Protein AF-A0A9D4DKK4-F1 (afdb_monomer_lite)

Structure (mmCIF, N/CA/C/O backbone):
data_AF-A0A9D4DKK4-F1
#
_entry.id   AF-A0A9D4DKK4-F1
#
loop_
_atom_site.group_PDB
_atom_site.id
_atom_site.type_symbol
_atom_site.label_atom_id
_atom_site.label_alt_id
_atom_site.label_comp_id
_atom_site.label_asym_id
_atom_site.label_entity_id
_atom_site.label_seq_id
_atom_site.pdbx_PDB_ins_code
_atom_site.Cartn_x
_atom_site.Cartn_y
_atom_site.Cartn_z
_atom_site.occupancy
_atom_site.B_iso_or_equiv
_atom_site.auth_seq_id
_atom_site.auth_comp_id
_atom_site.auth_asym_id
_atom_site.auth_atom_id
_atom_site.pdbx_PDB_model_num
ATOM 1 N N . MET A 1 1 ? -16.337 8.053 6.043 1.00 75.31 1 MET A N 1
ATOM 2 C CA . MET A 1 1 ? -15.633 8.677 7.185 1.00 75.31 1 MET A CA 1
ATOM 3 C C . MET A 1 1 ? -14.456 7.828 7.655 1.00 75.31 1 MET A C 1
ATOM 5 O O . MET A 1 1 ? -13.338 8.296 7.516 1.00 75.31 1 MET A O 1
ATOM 9 N N . LEU A 1 2 ? -14.662 6.587 8.129 1.00 83.50 2 LEU A N 1
ATOM 10 C CA . LEU A 1 2 ? -13.557 5.714 8.571 1.00 83.50 2 LEU A CA 1
ATOM 11 C C . LEU A 1 2 ? -12.488 5.500 7.486 1.00 83.50 2 LEU A C 1
ATOM 13 O O . LEU A 1 2 ? -11.308 5.656 7.769 1.00 83.50 2 LEU A O 1
ATOM 17 N N . ARG A 1 3 ? -12.902 5.248 6.235 1.00 83.06 3 ARG A N 1
ATOM 18 C CA . ARG A 1 3 ? -11.986 5.095 5.092 1.00 83.06 3 ARG A CA 1
ATOM 19 C C . ARG A 1 3 ? -11.003 6.265 4.963 1.00 83.06 3 ARG A C 1
ATOM 21 O O . ARG A 1 3 ? -9.803 6.055 4.945 1.00 83.06 3 ARG A O 1
ATOM 28 N N . SER A 1 4 ? -11.519 7.491 5.000 1.00 84.12 4 SER A N 1
ATOM 29 C CA . SER A 1 4 ? -10.721 8.718 4.910 1.00 84.12 4 SER A CA 1
ATOM 30 C C . SER A 1 4 ? -9.739 8.879 6.076 1.00 84.12 4 SER A C 1
ATOM 32 O O . SER A 1 4 ? -8.637 9.376 5.884 1.00 84.12 4 SER A O 1
ATOM 34 N N . ILE A 1 5 ? -10.117 8.452 7.286 1.00 85.94 5 ILE A N 1
ATOM 35 C CA . ILE A 1 5 ? -9.217 8.471 8.450 1.00 85.94 5 ILE A CA 1
ATOM 36 C C . ILE A 1 5 ? -8.085 7.458 8.259 1.00 85.94 5 ILE A C 1
ATOM 38 O O . ILE A 1 5 ? -6.943 7.755 8.600 1.00 85.94 5 ILE A O 1
ATOM 42 N N . ILE A 1 6 ? -8.389 6.277 7.723 1.00 85.06 6 ILE A N 1
ATOM 43 C CA . ILE A 1 6 ? -7.390 5.238 7.471 1.00 85.06 6 ILE A CA 1
ATOM 44 C C . ILE A 1 6 ? -6.426 5.680 6.372 1.00 85.06 6 ILE A C 1
ATOM 46 O O . ILE A 1 6 ? -5.229 5.737 6.631 1.00 85.06 6 ILE A O 1
ATOM 50 N N . ASP A 1 7 ? -6.928 6.080 5.204 1.00 84.62 7 ASP A N 1
ATOM 51 C CA . ASP A 1 7 ? -6.096 6.426 4.042 1.00 84.62 7 ASP A CA 1
ATOM 52 C C . ASP A 1 7 ? -5.134 7.599 4.335 1.00 84.62 7 ASP A C 1
ATOM 54 O O . ASP A 1 7 ? -3.985 7.596 3.902 1.00 84.62 7 ASP A O 1
ATOM 58 N N . VAL A 1 8 ? -5.547 8.568 5.163 1.00 84.12 8 VAL A N 1
ATOM 59 C CA . VAL A 1 8 ? -4.706 9.715 5.560 1.00 84.12 8 VAL A CA 1
ATOM 60 C C . VAL A 1 8 ? -3.629 9.349 6.593 1.00 84.12 8 VAL A C 1
ATOM 62 O O . VAL A 1 8 ? -2.631 10.068 6.712 1.00 84.12 8 VAL A O 1
ATOM 65 N N . ASN A 1 9 ? -3.817 8.282 7.375 1.00 85.50 9 ASN A N 1
ATOM 66 C CA . ASN A 1 9 ? -2.939 7.949 8.503 1.00 85.50 9 ASN A CA 1
ATOM 67 C C . ASN A 1 9 ? -2.060 6.716 8.262 1.00 85.50 9 ASN A C 1
ATOM 69 O O . ASN A 1 9 ? -0.898 6.740 8.658 1.00 85.50 9 ASN A O 1
ATOM 73 N N . LEU A 1 10 ? -2.546 5.694 7.549 1.00 86.75 10 LEU A N 1
ATOM 74 C CA . LEU A 1 10 ? -1.777 4.499 7.179 1.00 86.75 10 LEU A CA 1
ATOM 75 C C . LEU A 1 10 ? -0.379 4.800 6.586 1.00 86.75 10 LEU A C 1
ATOM 77 O O . LEU A 1 10 ? 0.589 4.180 7.025 1.00 86.75 10 LEU A O 1
ATOM 81 N N . PRO A 1 11 ? -0.210 5.760 5.650 1.00 86.00 11 PRO A N 1
ATOM 82 C CA . PRO A 1 11 ? 1.103 6.083 5.082 1.00 86.00 11 PRO A CA 1
ATOM 83 C C . PRO A 1 11 ? 2.048 6.802 6.060 1.00 86.00 11 PRO A C 1
ATOM 85 O O . PRO A 1 11 ? 3.249 6.853 5.802 1.00 86.00 11 PRO A O 1
ATOM 88 N N . LYS A 1 12 ? 1.532 7.363 7.164 1.00 86.00 12 LYS A N 1
ATOM 89 C CA . LYS A 1 12 ? 2.316 8.092 8.180 1.00 86.00 12 LYS A CA 1
ATOM 90 C C . LYS A 1 12 ? 2.852 7.182 9.286 1.00 86.00 12 LYS A C 1
ATOM 92 O O . LYS A 1 12 ? 3.676 7.625 10.080 1.00 86.00 12 LYS A O 1
ATOM 97 N N . PHE A 1 13 ? 2.368 5.946 9.355 1.00 88.50 13 PHE A N 1
ATOM 98 C CA . PHE A 1 13 ? 2.695 5.000 10.412 1.00 88.50 13 PHE A CA 1
ATOM 99 C C . PHE A 1 13 ? 3.885 4.114 10.063 1.00 88.50 13 PHE A C 1
ATOM 101 O O . PHE A 1 13 ? 4.074 3.702 8.914 1.00 88.50 13 PHE A O 1
ATOM 108 N N . LEU A 1 14 ? 4.672 3.781 11.086 1.00 86.94 14 LEU A N 1
ATOM 109 C CA . LEU A 1 14 ? 5.660 2.716 11.007 1.00 86.94 14 LEU A CA 1
ATOM 110 C C . LEU A 1 14 ? 4.966 1.364 11.208 1.00 86.94 14 LEU A C 1
ATOM 112 O O . LEU A 1 14 ? 3.875 1.279 11.770 1.00 86.94 14 LEU A O 1
ATOM 116 N N . SER A 1 15 ? 5.611 0.272 10.791 1.00 87.06 15 SER A N 1
ATOM 117 C CA . SER A 1 15 ? 5.011 -1.071 10.856 1.00 87.06 15 SER A CA 1
ATOM 118 C C . SER A 1 15 ? 4.565 -1.479 12.266 1.00 87.06 15 SER A C 1
ATOM 120 O O . SER A 1 15 ? 3.623 -2.253 12.406 1.00 87.06 15 SER A O 1
ATOM 122 N N . HIS A 1 16 ? 5.219 -0.958 13.309 1.00 89.81 16 HIS A N 1
ATOM 123 C CA . HIS A 1 16 ? 4.865 -1.233 14.704 1.00 89.81 16 HIS A CA 1
ATOM 124 C C . HIS A 1 16 ? 3.687 -0.397 15.225 1.00 89.81 16 HIS A C 1
ATOM 126 O O . HIS A 1 16 ? 3.089 -0.774 16.229 1.00 89.81 16 HIS A O 1
ATOM 132 N N . ASP A 1 17 ? 3.327 0.693 14.546 1.00 90.50 17 ASP A 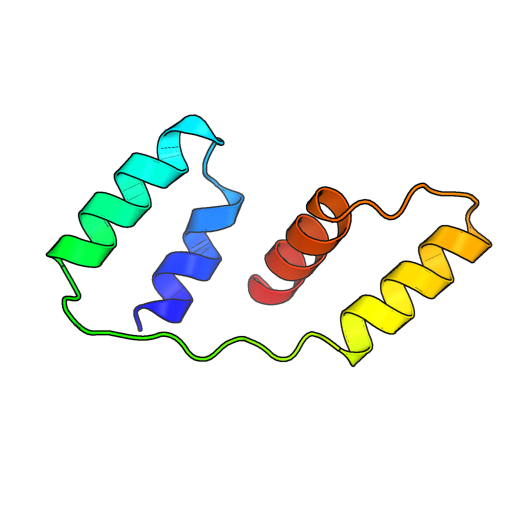N 1
ATOM 133 C CA . ASP A 1 17 ? 2.171 1.524 14.898 1.00 90.50 17 ASP A CA 1
ATOM 134 C C . ASP A 1 17 ? 0.864 0.934 14.346 1.00 90.50 17 ASP A C 1
ATOM 136 O O . ASP A 1 17 ? -0.212 1.165 14.901 1.00 90.50 17 ASP A O 1
ATOM 140 N N . LEU A 1 18 ? 0.944 0.137 13.269 1.00 89.75 18 LEU A N 1
ATOM 141 C CA . LEU A 1 18 ? -0.225 -0.438 12.593 1.00 89.75 18 LEU A CA 1
ATOM 142 C C . LEU A 1 18 ? -1.105 -1.301 13.517 1.00 89.75 18 LEU A C 1
ATOM 144 O O . LEU A 1 18 ? -2.322 -1.108 13.497 1.00 89.75 18 LEU A O 1
ATOM 148 N N . PRO A 1 19 ? -0.561 -2.206 14.362 1.00 92.81 19 PRO A N 1
ATOM 149 C CA . PRO A 1 19 ? -1.388 -2.989 15.279 1.00 92.81 19 PRO A CA 1
ATOM 150 C C . PRO A 1 19 ? -2.149 -2.115 16.281 1.00 92.81 19 PRO A C 1
ATOM 152 O O . PRO A 1 19 ? -3.327 -2.361 16.539 1.00 92.81 19 PRO A O 1
ATOM 155 N N . LEU A 1 20 ? -1.502 -1.070 16.811 1.00 92.56 20 LEU A N 1
ATOM 156 C CA . LEU A 1 20 ? -2.130 -0.140 17.750 1.00 92.56 20 LEU A CA 1
ATOM 157 C C . LEU A 1 20 ? -3.242 0.664 17.065 1.00 92.56 20 LEU A C 1
ATOM 159 O O . LEU A 1 20 ? -4.341 0.785 17.603 1.00 92.56 20 LEU A O 1
ATOM 163 N N . PHE A 1 21 ? -2.984 1.165 15.856 1.00 90.75 21 PHE A N 1
ATOM 164 C CA . PHE A 1 21 ? -3.976 1.889 15.067 1.00 90.75 21 PHE A CA 1
ATOM 165 C C . PHE A 1 21 ? -5.195 1.021 14.718 1.00 90.75 21 PHE A C 1
ATOM 167 O O . PHE A 1 21 ? -6.336 1.471 14.857 1.00 90.75 21 PHE A O 1
ATOM 174 N N . HIS A 1 22 ? -4.982 -0.237 14.321 1.00 89.19 22 H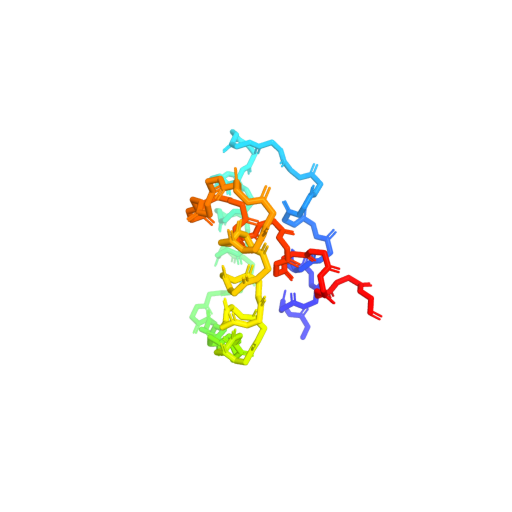IS A N 1
ATOM 175 C CA . HIS A 1 22 ? -6.073 -1.180 14.062 1.00 89.19 22 HIS A CA 1
ATOM 176 C C . HIS A 1 22 ? -6.883 -1.490 15.327 1.00 89.19 22 HIS A C 1
ATOM 178 O O . HIS A 1 22 ? -8.109 -1.536 15.257 1.00 89.19 22 HIS A O 1
ATOM 184 N N . GLY A 1 23 ? -6.229 -1.628 16.486 1.00 90.31 23 GLY A N 1
ATOM 185 C CA . GLY A 1 23 ? -6.918 -1.797 17.769 1.00 90.31 23 GLY A CA 1
ATOM 186 C C . GLY A 1 23 ? -7.835 -0.616 18.093 1.00 90.31 23 GLY A C 1
ATOM 187 O O . GLY A 1 23 ? -9.033 -0.795 18.293 1.00 90.31 23 GLY A O 1
ATOM 188 N N . ILE A 1 24 ? -7.301 0.609 18.034 1.00 91.50 24 ILE A N 1
ATOM 189 C CA . ILE A 1 24 ? -8.068 1.833 18.316 1.00 91.50 24 ILE A CA 1
ATOM 190 C C . ILE A 1 24 ? -9.239 1.996 17.337 1.00 91.50 24 ILE A C 1
ATOM 192 O O . ILE A 1 24 ? -10.352 2.327 17.740 1.00 91.50 24 ILE A O 1
ATOM 196 N N . THR A 1 25 ? -9.013 1.775 16.041 1.00 89.44 25 THR A N 1
ATOM 197 C CA . THR A 1 25 ? -10.074 1.9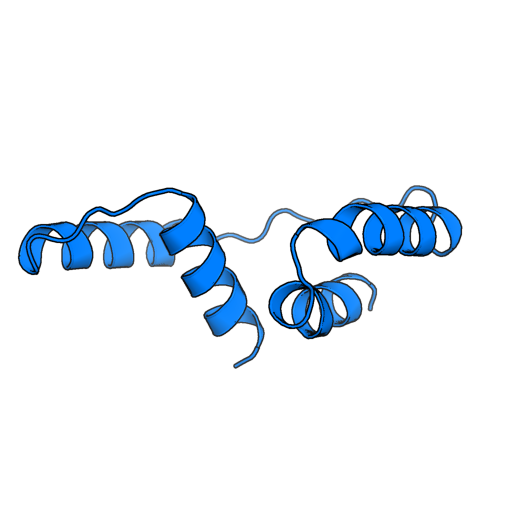32 15.033 1.00 89.44 25 THR A CA 1
ATOM 198 C C . THR A 1 25 ? -11.154 0.856 15.146 1.00 89.44 25 THR A C 1
ATOM 200 O O . THR A 1 25 ? -12.327 1.181 14.965 1.00 89.44 25 THR A O 1
ATOM 203 N N . SER A 1 26 ? -10.799 -0.382 15.502 1.00 89.50 26 SER A N 1
ATOM 204 C CA . SER A 1 26 ? -11.764 -1.458 15.765 1.00 89.50 26 SER A CA 1
ATOM 205 C C . SER A 1 26 ? -12.639 -1.169 16.989 1.00 89.50 26 SER A C 1
ATOM 207 O O . SER A 1 26 ? -13.842 -1.425 16.943 1.00 89.50 26 SER A O 1
ATOM 209 N N . ASP A 1 27 ? -12.063 -0.606 18.055 1.00 91.31 27 ASP A N 1
ATOM 210 C CA . ASP A 1 27 ? -12.803 -0.230 19.268 1.00 91.31 27 ASP A CA 1
ATOM 211 C C . ASP A 1 27 ? -13.770 0.937 19.013 1.00 91.31 27 ASP A C 1
ATOM 213 O O . ASP A 1 27 ? -14.892 0.948 19.521 1.00 91.31 27 ASP A O 1
ATOM 217 N N . LEU A 1 28 ? -13.356 1.918 18.203 1.00 90.50 28 LEU A N 1
ATOM 218 C CA . LEU A 1 28 ? -14.167 3.098 17.883 1.00 90.50 28 LEU A CA 1
ATOM 219 C C . LEU A 1 28 ? -15.258 2.828 16.836 1.00 90.50 28 LEU A C 1
ATOM 221 O O . LEU A 1 28 ? -16.286 3.508 16.836 1.00 90.50 28 LEU A O 1
ATOM 225 N N . PHE A 1 29 ? -15.048 1.866 15.935 1.00 88.06 29 PHE A N 1
ATOM 226 C CA . PHE A 1 29 ? -15.955 1.565 14.821 1.00 88.06 29 PHE A CA 1
ATOM 227 C C . PHE A 1 29 ? -16.276 0.061 14.731 1.00 88.06 29 PHE A C 1
ATOM 229 O O . PHE A 1 29 ? -15.961 -0.586 13.725 1.00 88.06 29 PHE A O 1
ATOM 236 N N . PRO A 1 30 ? -16.929 -0.520 15.754 1.00 88.38 30 PRO A N 1
ATOM 237 C CA . PRO A 1 30 ? -17.212 -1.949 15.788 1.00 88.38 30 PRO A CA 1
ATOM 238 C C . PRO A 1 30 ? -18.153 -2.366 14.648 1.00 88.38 30 PRO A C 1
ATOM 240 O O . PRO A 1 30 ? -19.153 -1.708 14.364 1.00 88.38 30 PRO A O 1
ATOM 243 N N . GLY A 1 31 ? -17.844 -3.488 13.992 1.00 83.38 31 GLY A N 1
ATOM 244 C CA . GLY A 1 31 ? -18.682 -4.072 12.936 1.00 83.38 31 GLY A CA 1
ATOM 245 C C . GLY A 1 31 ? -18.629 -3.360 11.578 1.00 83.38 31 GLY A C 1
ATOM 246 O O . GLY A 1 31 ? -19.294 -3.801 10.639 1.00 83.38 31 GLY A O 1
ATOM 247 N N . VAL A 1 32 ? -17.828 -2.300 11.434 1.00 84.62 32 VAL A N 1
ATOM 248 C CA . VAL A 1 32 ? -17.637 -1.620 10.149 1.00 84.62 32 VAL A CA 1
ATOM 249 C C . VAL A 1 32 ? -16.693 -2.438 9.269 1.00 84.62 32 VAL A C 1
ATOM 251 O O . VAL A 1 32 ? -15.527 -2.632 9.599 1.00 84.62 32 VAL A O 1
ATOM 254 N N . LYS A 1 33 ? -17.188 -2.887 8.112 1.00 80.00 33 LYS A N 1
ATOM 255 C CA . LYS A 1 33 ? -16.358 -3.446 7.039 1.00 80.00 33 LYS A CA 1
ATOM 256 C C . LYS A 1 33 ? -16.178 -2.391 5.963 1.00 80.00 33 LYS A C 1
ATOM 258 O O . LYS A 1 33 ? -17.159 -1.882 5.424 1.00 80.00 33 LYS A O 1
ATOM 263 N N . LEU A 1 34 ? -14.930 -2.050 5.671 1.00 78.69 34 LEU A N 1
ATOM 264 C CA . LEU A 1 34 ? -14.627 -1.177 4.549 1.00 78.69 34 LEU A CA 1
ATOM 265 C C . LEU A 1 34 ? -14.719 -1.977 3.248 1.00 78.69 34 LEU A C 1
ATOM 267 O O . LEU A 1 34 ? -14.293 -3.131 3.229 1.00 78.69 34 LEU A O 1
ATOM 271 N N . PRO A 1 35 ? -15.280 -1.397 2.177 1.00 80.19 35 PRO A N 1
ATOM 272 C CA . PRO A 1 35 ? -15.175 -2.007 0.865 1.00 80.19 35 PRO A CA 1
ATOM 273 C C . PRO A 1 35 ? -13.702 -2.055 0.448 1.00 80.19 35 PRO A C 1
ATOM 275 O O . PRO A 1 35 ? -12.951 -1.101 0.689 1.00 80.19 35 PRO A O 1
ATOM 278 N N . GLU A 1 36 ? -13.313 -3.167 -0.171 1.00 78.88 36 GLU A N 1
ATOM 279 C CA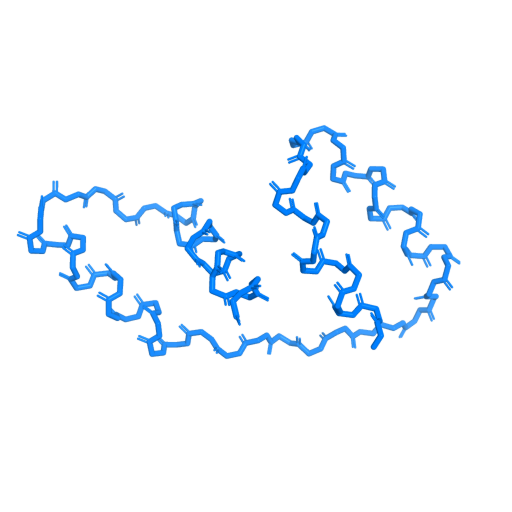 . GLU A 1 36 ? -12.015 -3.283 -0.828 1.00 78.88 36 GLU A CA 1
ATOM 280 C C . GLU A 1 36 ? -11.967 -2.282 -1.989 1.00 78.88 36 GLU A C 1
ATOM 282 O O . GLU A 1 36 ? -12.897 -2.260 -2.805 1.00 78.88 36 GLU A O 1
ATOM 287 N N . PRO A 1 37 ? -10.950 -1.412 -2.059 1.00 79.31 37 PRO A N 1
ATOM 288 C CA . PRO A 1 37 ? -10.799 -0.516 -3.191 1.00 79.31 37 PRO A CA 1
ATOM 289 C C . PRO A 1 37 ? -10.447 -1.309 -4.445 1.00 79.31 37 PRO A C 1
ATOM 291 O O . PRO A 1 37 ? -9.664 -2.258 -4.398 1.00 79.31 37 PRO A O 1
ATOM 294 N N . ASP A 1 38 ? -10.978 -0.865 -5.577 1.00 86.56 38 ASP A N 1
ATOM 295 C CA . ASP A 1 38 ? -10.582 -1.398 -6.870 1.00 86.56 38 ASP A CA 1
ATOM 296 C C . ASP A 1 38 ? -9.289 -0.720 -7.345 1.00 86.56 38 ASP A C 1
ATOM 298 O O . ASP A 1 38 ? -9.270 0.464 -7.690 1.00 86.56 38 ASP A O 1
ATOM 302 N N . TYR A 1 39 ? -8.202 -1.490 -7.337 1.00 89.44 39 TYR A N 1
ATOM 303 C CA . TYR A 1 39 ? -6.895 -1.088 -7.851 1.00 89.44 39 TYR A CA 1
ATOM 304 C C . TYR A 1 39 ? -6.461 -1.928 -9.057 1.00 89.44 39 TYR A C 1
ATOM 306 O O . TYR A 1 39 ? -5.273 -1.941 -9.373 1.00 89.44 39 TYR A O 1
ATOM 314 N N . GLU A 1 40 ? -7.361 -2.659 -9.722 1.00 91.38 40 GLU A N 1
ATOM 315 C CA . GLU A 1 40 ? -6.989 -3.615 -10.775 1.00 91.38 40 GLU A CA 1
ATOM 316 C C . GLU A 1 40 ? -6.199 -2.937 -11.907 1.00 91.38 40 GLU A C 1
ATOM 318 O O . GLU A 1 40 ? -5.055 -3.313 -12.177 1.00 91.38 40 GLU A O 1
ATOM 323 N N . ILE A 1 41 ? -6.747 -1.847 -12.453 1.00 93.31 41 ILE A N 1
ATOM 324 C CA . ILE A 1 41 ? -6.132 -1.058 -13.534 1.00 93.31 41 ILE A CA 1
ATOM 325 C C . ILE A 1 41 ? -4.808 -0.419 -13.083 1.00 93.31 41 ILE A C 1
ATOM 327 O O . ILE A 1 41 ? -3.815 -0.439 -13.812 1.00 93.31 41 ILE A O 1
ATOM 331 N N . LEU A 1 42 ? -4.762 0.144 -11.867 1.00 92.50 42 LEU A N 1
ATOM 332 C CA . LEU A 1 42 ? -3.530 0.732 -11.330 1.00 92.50 42 LEU A CA 1
ATOM 333 C C . LEU A 1 42 ? -2.438 -0.338 -11.222 1.00 92.50 42 LEU A C 1
ATOM 335 O O . LEU A 1 42 ? -1.314 -0.132 -11.675 1.00 92.50 42 LEU A O 1
ATOM 339 N N . ASN A 1 43 ? -2.770 -1.476 -10.618 1.00 94.19 43 ASN A N 1
ATOM 340 C CA . ASN A 1 43 ? -1.828 -2.557 -10.370 1.00 94.19 43 ASN A CA 1
ATOM 341 C C . ASN A 1 43 ? -1.313 -3.165 -11.678 1.00 94.19 43 ASN A C 1
ATOM 343 O O . ASN A 1 43 ? -0.134 -3.506 -11.756 1.00 94.19 43 ASN A O 1
ATOM 347 N N . GLU A 1 44 ? -2.160 -3.287 -12.701 1.00 95.50 44 GLU A N 1
ATOM 348 C CA . GLU A 1 44 ? -1.753 -3.701 -14.047 1.00 95.50 44 GLU A CA 1
ATOM 349 C C . GLU A 1 44 ? -0.698 -2.743 -14.618 1.00 95.50 44 GLU A C 1
ATOM 351 O O . GLU A 1 44 ? 0.427 -3.153 -14.912 1.00 95.50 44 GLU A O 1
ATOM 356 N N . HIS A 1 45 ? -1.000 -1.444 -14.666 1.00 95.50 45 HIS A N 1
ATOM 357 C CA . HIS A 1 45 ? -0.075 -0.452 -15.212 1.00 95.50 45 HIS A CA 1
ATOM 358 C C . HIS A 1 45 ? 1.229 -0.331 -14.418 1.00 95.50 45 HIS A C 1
ATOM 360 O O . HIS A 1 45 ? 2.295 -0.125 -15.006 1.00 95.50 45 HIS A O 1
ATOM 366 N N . VAL A 1 46 ? 1.181 -0.456 -13.092 1.00 95.81 46 VAL A N 1
ATOM 367 C CA . VAL A 1 46 ? 2.388 -0.435 -12.257 1.00 95.81 46 VAL A CA 1
ATOM 368 C C . VAL A 1 46 ? 3.268 -1.647 -12.551 1.00 95.81 46 VAL A C 1
ATOM 370 O O . VAL A 1 46 ? 4.476 -1.483 -12.732 1.00 95.81 46 VAL A O 1
ATOM 373 N N . ARG A 1 47 ? 2.685 -2.848 -12.666 1.00 95.69 47 ARG A N 1
ATOM 374 C CA . ARG A 1 47 ? 3.435 -4.067 -13.006 1.00 95.69 47 ARG A CA 1
ATOM 375 C C . ARG A 1 47 ? 4.078 -3.974 -14.384 1.00 95.69 47 ARG A C 1
ATOM 377 O O . ARG A 1 47 ? 5.267 -4.267 -14.510 1.00 95.69 47 ARG A O 1
ATOM 384 N N . ASP A 1 48 ? 3.348 -3.489 -15.382 1.00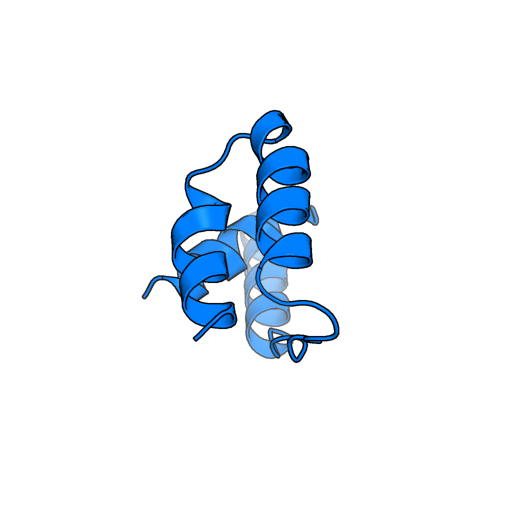 97.19 48 ASP A N 1
ATOM 385 C CA . ASP A 1 48 ? 3.888 -3.280 -16.728 1.00 97.19 48 ASP A CA 1
ATOM 386 C C . ASP A 1 48 ? 5.087 -2.327 -16.730 1.00 97.19 48 ASP A C 1
ATOM 388 O O . ASP A 1 48 ? 6.093 -2.569 -17.402 1.00 97.19 48 ASP A O 1
ATOM 392 N N . ASN A 1 49 ? 5.001 -1.233 -15.968 1.00 96.75 49 ASN A N 1
ATOM 393 C CA . ASN A 1 49 ? 6.099 -0.277 -15.849 1.00 96.75 49 ASN A CA 1
ATOM 394 C C . ASN A 1 49 ? 7.289 -0.852 -15.073 1.00 96.75 49 ASN A C 1
ATOM 396 O O . ASN A 1 49 ? 8.426 -0.647 -15.497 1.00 96.75 49 ASN A O 1
ATOM 400 N N . CYS A 1 50 ? 7.057 -1.627 -14.008 1.00 97.00 50 CYS A N 1
ATOM 401 C CA . CYS A 1 50 ? 8.124 -2.355 -13.319 1.00 97.00 50 CYS A CA 1
ATOM 402 C C . CYS A 1 50 ? 8.917 -3.237 -14.290 1.00 97.00 50 CYS A C 1
ATOM 404 O O . CYS A 1 50 ? 10.145 -3.180 -14.298 1.00 97.00 50 CYS A O 1
ATOM 406 N N . VAL A 1 51 ? 8.232 -4.006 -15.145 1.00 96.62 51 VAL A N 1
ATOM 407 C CA . VAL A 1 51 ? 8.885 -4.876 -16.136 1.00 96.62 51 VAL A CA 1
ATOM 408 C C . VAL A 1 51 ? 9.692 -4.053 -17.142 1.00 96.62 51 VAL A C 1
ATOM 410 O O . VAL A 1 51 ? 10.866 -4.343 -17.367 1.00 96.62 51 VAL A O 1
ATOM 413 N N . LYS A 1 52 ? 9.103 -2.988 -17.704 1.00 97.81 52 LYS A N 1
ATOM 414 C CA . LYS A 1 52 ? 9.785 -2.098 -18.666 1.00 97.81 52 LYS A CA 1
ATOM 415 C C . LYS A 1 52 ? 11.040 -1.445 -18.086 1.00 97.81 52 LYS A C 1
ATOM 417 O O . LYS A 1 52 ? 12.005 -1.227 -18.811 1.00 97.81 52 LYS A O 1
ATOM 422 N N . MET A 1 53 ? 11.024 -1.132 -16.793 1.00 97.12 53 MET A N 1
ATOM 423 C CA . MET A 1 53 ? 12.128 -0.478 -16.086 1.00 97.12 53 MET A CA 1
ATOM 424 C C . MET A 1 53 ? 13.093 -1.463 -15.410 1.00 97.12 53 MET A C 1
ATOM 426 O O . MET A 1 53 ? 14.031 -1.023 -14.748 1.00 97.12 53 MET A O 1
ATOM 430 N N . ASN A 1 54 ? 12.888 -2.775 -15.576 1.00 96.00 54 ASN A N 1
ATOM 431 C CA . ASN A 1 54 ? 13.668 -3.829 -14.922 1.00 96.00 54 ASN A CA 1
ATOM 432 C C . ASN A 1 54 ? 13.687 -3.705 -13.379 1.00 96.00 54 ASN A C 1
ATOM 434 O O . ASN A 1 54 ? 14.727 -3.853 -12.735 1.00 96.00 54 ASN A O 1
ATOM 438 N N . LEU A 1 55 ? 12.527 -3.404 -12.785 1.00 96.00 55 LEU A N 1
ATOM 439 C CA . LEU A 1 55 ? 12.313 -3.272 -11.342 1.00 96.00 55 LEU A CA 1
ATOM 440 C C . LEU A 1 55 ? 11.609 -4.504 -10.761 1.00 96.00 55 LEU A C 1
ATOM 442 O O . LEU A 1 55 ? 10.795 -5.154 -11.418 1.00 96.00 55 LEU A O 1
ATOM 446 N N . GLN A 1 56 ? 11.867 -4.784 -9.482 1.00 94.62 56 GLN A N 1
ATOM 447 C CA . GLN A 1 56 ? 11.135 -5.802 -8.731 1.00 94.62 56 GLN A CA 1
ATOM 448 C C . GLN A 1 56 ? 9.806 -5.238 -8.217 1.00 94.62 56 GLN A C 1
ATOM 450 O O . GLN A 1 56 ? 9.775 -4.425 -7.296 1.00 94.62 56 GLN A O 1
ATOM 455 N N . CYS A 1 57 ? 8.704 -5.705 -8.797 1.00 93.25 57 CYS A N 1
ATOM 456 C CA . CYS A 1 57 ? 7.353 -5.350 -8.371 1.00 93.25 57 CYS A CA 1
ATOM 457 C C . CYS A 1 57 ? 6.890 -6.289 -7.239 1.00 93.25 57 CYS A C 1
ATOM 459 O O . CYS A 1 57 ? 6.185 -7.267 -7.478 1.00 93.25 57 CYS A O 1
ATOM 461 N N . VAL A 1 58 ? 7.346 -6.026 -6.012 1.00 94.56 58 VAL A N 1
ATOM 462 C CA . VAL A 1 58 ? 6.916 -6.757 -4.803 1.00 94.56 58 VAL A CA 1
ATOM 463 C C . VAL A 1 58 ? 5.621 -6.175 -4.229 1.00 94.56 58 VAL A C 1
ATOM 465 O O . VAL A 1 58 ? 5.329 -4.999 -4.439 1.00 94.56 58 VAL A O 1
ATOM 468 N N . ASP A 1 59 ? 4.867 -6.954 -3.454 1.00 90.88 59 ASP A N 1
ATOM 469 C CA . ASP A 1 59 ? 3.561 -6.521 -2.925 1.00 90.88 59 ASP A CA 1
ATOM 470 C C . ASP A 1 59 ? 3.654 -5.240 -2.085 1.00 90.88 59 ASP A C 1
ATOM 472 O O . ASP A 1 59 ? 2.879 -4.310 -2.288 1.00 90.88 59 ASP A O 1
ATOM 476 N N . PHE A 1 60 ? 4.689 -5.112 -1.248 1.00 90.06 60 PHE A N 1
ATOM 477 C CA . PHE A 1 60 ? 4.932 -3.889 -0.472 1.00 90.06 60 PHE A CA 1
ATOM 478 C C . PHE A 1 60 ? 5.107 -2.641 -1.355 1.00 90.06 60 PHE A C 1
ATOM 480 O O . PHE A 1 60 ? 4.702 -1.542 -0.983 1.00 90.06 60 PHE A O 1
ATOM 487 N N . PHE A 1 61 ? 5.702 -2.790 -2.541 1.00 91.06 61 PHE A N 1
ATOM 488 C CA . PHE A 1 61 ? 5.856 -1.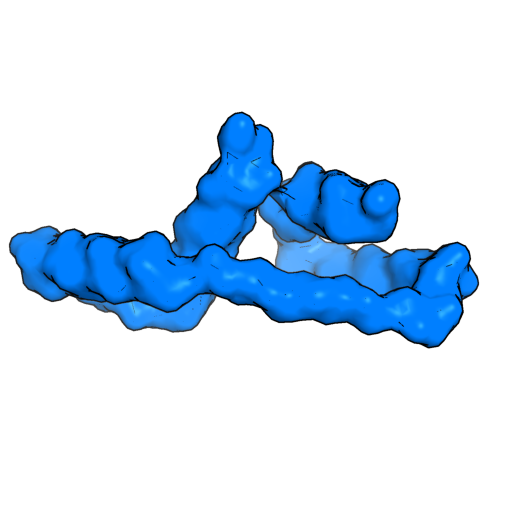688 -3.490 1.00 91.06 61 PHE A CA 1
ATOM 489 C C . PHE A 1 61 ? 4.499 -1.266 -4.071 1.00 91.06 61 PHE A C 1
ATOM 491 O O . PHE A 1 61 ? 4.199 -0.072 -4.120 1.00 91.06 61 PHE A O 1
ATOM 498 N N . LEU A 1 62 ? 3.656 -2.237 -4.439 1.00 91.88 62 LEU A N 1
ATOM 499 C CA . LEU A 1 62 ? 2.294 -1.988 -4.920 1.00 91.88 62 LEU A CA 1
ATOM 500 C C . LEU A 1 62 ? 1.427 -1.322 -3.846 1.00 91.88 62 LEU A C 1
ATOM 502 O O . LEU A 1 62 ? 0.791 -0.306 -4.122 1.00 91.88 62 LEU A O 1
ATOM 506 N N . GLU A 1 63 ? 1.464 -1.827 -2.611 1.00 89.62 63 GLU A N 1
ATOM 507 C CA . GLU A 1 63 ? 0.749 -1.244 -1.470 1.00 89.62 63 GLU A CA 1
ATOM 508 C C . GLU A 1 63 ? 1.134 0.223 -1.246 1.00 89.62 63 GLU A C 1
ATOM 510 O O . GLU A 1 63 ? 0.275 1.067 -0.979 1.00 89.62 63 GLU A O 1
ATOM 515 N N . LYS A 1 64 ? 2.421 0.568 -1.389 1.00 89.12 64 LYS A N 1
ATOM 516 C CA . LYS A 1 64 ? 2.875 1.957 -1.246 1.00 89.12 64 LYS A CA 1
ATOM 517 C C . LYS A 1 64 ? 2.398 2.859 -2.374 1.00 89.12 64 LYS A C 1
ATOM 519 O O . LYS A 1 64 ? 2.041 4.004 -2.101 1.00 89.12 64 LYS A O 1
ATOM 524 N N . ILE A 1 65 ? 2.320 2.363 -3.604 1.00 91.06 65 ILE A N 1
ATOM 525 C CA . ILE A 1 65 ? 1.759 3.139 -4.716 1.00 91.06 65 ILE A CA 1
ATOM 526 C C . ILE A 1 65 ? 0.257 3.378 -4.522 1.00 91.06 65 ILE A C 1
ATOM 528 O O . ILE A 1 65 ? -0.202 4.505 -4.701 1.00 91.06 65 ILE A O 1
ATOM 532 N N . GLN A 1 66 ? -0.494 2.363 -4.087 1.00 89.56 66 GLN A N 1
ATOM 533 C CA . GLN A 1 66 ? -1.924 2.489 -3.775 1.00 89.56 66 GLN A CA 1
ATOM 534 C C . GLN A 1 66 ? -2.170 3.514 -2.658 1.00 89.56 66 GLN A C 1
ATOM 536 O O . GLN A 1 66 ? -3.045 4.373 -2.782 1.00 89.56 66 GLN A O 1
ATOM 541 N N . GLN A 1 67 ? -1.355 3.476 -1.596 1.00 86.06 67 GLN A N 1
ATOM 542 C CA . GLN A 1 67 ? -1.409 4.465 -0.515 1.00 86.06 67 GLN A CA 1
ATOM 543 C C . GLN A 1 67 ? -1.187 5.883 -1.054 1.00 86.06 67 GLN A C 1
ATOM 545 O O . GLN A 1 67 ? -1.974 6.769 -0.741 1.00 86.06 67 GLN A O 1
ATOM 550 N N . VAL A 1 68 ? -0.182 6.101 -1.910 1.00 84.25 68 VAL A N 1
ATOM 551 C CA . VAL A 1 68 ? 0.066 7.419 -2.525 1.00 84.25 68 VAL A CA 1
ATOM 552 C C . VAL A 1 68 ? -1.110 7.874 -3.395 1.00 84.25 68 VAL A C 1
ATOM 554 O O . VAL A 1 68 ? -1.511 9.028 -3.278 1.00 84.25 68 VAL A O 1
ATOM 557 N N . GLN A 1 69 ? -1.705 6.993 -4.211 1.00 78.50 69 GLN A N 1
ATOM 558 C CA . GLN A 1 69 ? -2.885 7.331 -5.020 1.00 78.50 69 GLN A CA 1
ATOM 559 C C . GLN A 1 69 ? -4.061 7.786 -4.144 1.00 78.50 69 GLN A C 1
ATOM 561 O O . GLN A 1 69 ? -4.736 8.742 -4.493 1.00 78.50 69 GLN A O 1
ATOM 566 N N . SER A 1 70 ? -4.305 7.126 -3.007 1.00 70.25 70 SER A N 1
ATOM 567 C CA . SER A 1 70 ? -5.445 7.437 -2.127 1.00 70.25 70 SER A CA 1
ATOM 568 C C . SER A 1 70 ? -5.354 8.783 -1.389 1.00 70.25 70 SER A C 1
ATOM 570 O O . SER A 1 70 ? -6.340 9.224 -0.801 1.00 70.25 70 SER A O 1
ATOM 572 N N . ILE A 1 71 ? -4.180 9.426 -1.398 1.00 66.06 71 ILE A N 1
ATOM 573 C CA . ILE A 1 71 ? -3.927 10.722 -0.743 1.00 66.06 71 ILE A CA 1
ATOM 574 C C . ILE A 1 71 ? -4.166 11.903 -1.702 1.00 66.06 71 ILE A C 1
ATOM 576 O O . ILE A 1 71 ? -4.368 13.025 -1.232 1.00 66.06 71 ILE A O 1
ATOM 580 N N . VAL A 1 72 ? -4.116 11.662 -3.019 1.00 51.78 72 VAL A N 1
ATOM 581 C CA . VAL A 1 72 ? -4.276 12.670 -4.085 1.00 51.78 72 VAL A CA 1
ATOM 582 C C . VAL A 1 72 ? -5.725 12.712 -4.552 1.00 51.78 72 VAL A C 1
ATOM 584 O O . VAL A 1 72 ? -6.248 13.840 -4.685 1.00 51.78 72 VAL A O 1
#

InterPro domains:
  IPR026983 Dynein heavy chain [PTHR46961] (1-69)
  IPR035699 Dynein heavy chain, hydrolytic ATP-binding dynein motor region [PF12774] (1-70)
  IPR043157 Dynein heavy chain, AAA1 domain, small subdomain [G3DSA:1.10.8.710] (1-37)

pLDDT: mean 88.04, std 7.57, range [51.78, 97.81]

Radius of gyration: 14.41 Å; chains: 1; bounding box: 32×19×38 Å

Sequence (72 aa):
MLRSIIDVNLPKFLSHDLPLFHGITSDLFPGVKLPEPDYEILNEHVRDNCVKMNLQCVDFFLEKIQQVQSIV

Foldseek 3Di:
DLVLVCLVCVVVDDPVCVVVVVVVSCVVDPPDDDDDDDCPVVLVVVVVVCVVVVHDPDPVNVVNVVSVVSVD

Organism: Dreissena polymorpha (NCBI:txid45954)

Secondary structure (DSSP, 8-state):
-HHHHHHHHGGG--TTTHHHHHHHHHHHSTTPPPPPP--HHHHHHHHHHHHHTT----HHHHHHHHHHHHH-